Protein AF-A0A1A0KMX6-F1 (afdb_monomer)

Secondary structure (DSSP, 8-state):
--HHHHHHHHHHHHHHH-TT----HHHHHHHHHHHTTTT--HHHHHHHHHHHHTSTTPPPP-HHHHHHHHHTS-TTSSHHHHHHHHHHHHT-TT-SHIIIII--PPPHHHHS-SSHHHHHHHHHHHHHHHHHHHHHHHHHHTTPPPPPTT-

Structure (mmCIF, N/CA/C/O backbone):
data_AF-A0A1A0KMX6-F1
#
_entry.id   AF-A0A1A0KMX6-F1
#
loop_
_atom_site.group_PDB
_atom_site.id
_atom_site.type_symbol
_atom_site.label_a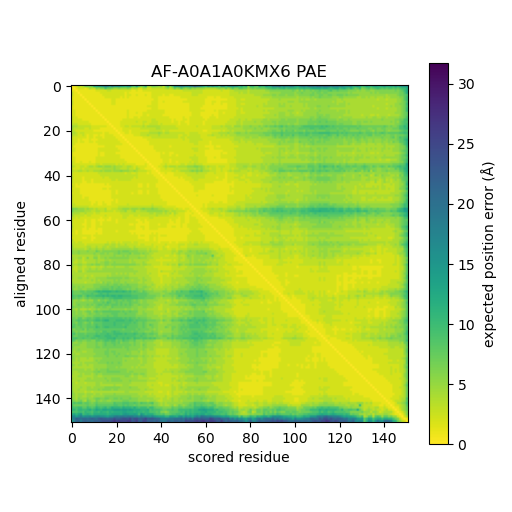tom_id
_atom_site.label_alt_id
_atom_site.label_comp_id
_atom_site.label_asym_id
_atom_site.label_entity_id
_atom_site.label_seq_id
_atom_site.pdbx_PDB_ins_code
_atom_site.Cartn_x
_atom_site.Cartn_y
_atom_site.Cartn_z
_atom_site.occupancy
_atom_site.B_iso_or_equiv
_atom_site.auth_seq_id
_atom_site.auth_comp_id
_atom_site.auth_asym_id
_atom_site.auth_atom_id
_atom_site.pdbx_PDB_model_num
ATOM 1 N N . MET A 1 1 ? -0.088 9.220 3.318 1.00 77.81 1 MET A N 1
ATOM 2 C CA . MET A 1 1 ? -0.547 8.939 4.690 1.00 77.81 1 MET A CA 1
ATOM 3 C C . MET A 1 1 ? 0.525 8.114 5.392 1.00 77.81 1 MET A C 1
ATOM 5 O O . MET A 1 1 ? 1.044 7.191 4.777 1.00 77.81 1 MET A O 1
ATOM 9 N N . THR A 1 2 ? 0.929 8.491 6.600 1.00 91.31 2 THR A N 1
ATOM 10 C CA . THR A 1 2 ? 1.978 7.829 7.397 1.00 91.31 2 THR A CA 1
ATOM 11 C C . THR A 1 2 ? 1.450 6.575 8.099 1.00 91.31 2 THR A C 1
ATOM 13 O O . THR A 1 2 ? 0.240 6.408 8.251 1.00 91.31 2 THR A O 1
ATOM 16 N N . ALA A 1 3 ? 2.346 5.715 8.600 1.00 93.50 3 ALA A N 1
ATOM 17 C CA . ALA A 1 3 ? 1.963 4.559 9.417 1.00 93.50 3 ALA A CA 1
ATOM 18 C C . ALA A 1 3 ? 1.125 4.962 10.649 1.00 93.50 3 ALA A C 1
ATOM 20 O O . ALA A 1 3 ? 0.166 4.272 10.995 1.00 93.50 3 ALA A O 1
ATOM 21 N N . THR A 1 4 ? 1.435 6.108 11.266 1.00 96.75 4 THR A N 1
ATOM 22 C CA . THR A 1 4 ? 0.684 6.678 12.395 1.00 96.75 4 THR A CA 1
ATOM 23 C C . THR A 1 4 ? -0.724 7.105 11.998 1.00 96.75 4 THR A C 1
ATOM 25 O O . THR A 1 4 ? -1.683 6.791 12.703 1.00 96.75 4 THR A O 1
ATOM 28 N N . GLU A 1 5 ? -0.877 7.782 10.859 1.00 96.38 5 GLU A N 1
ATOM 29 C CA . GLU A 1 5 ? -2.194 8.162 10.337 1.00 96.38 5 GLU A CA 1
ATOM 30 C C . GLU A 1 5 ? -3.029 6.919 9.990 1.00 96.38 5 GLU A C 1
ATOM 32 O O . GLU A 1 5 ? -4.200 6.847 10.362 1.00 96.38 5 GLU A O 1
ATOM 37 N N . THR A 1 6 ? -2.425 5.902 9.360 1.00 96.44 6 THR A N 1
ATOM 38 C CA . THR A 1 6 ? -3.084 4.617 9.066 1.00 96.44 6 THR A CA 1
ATOM 39 C C . THR A 1 6 ? -3.524 3.900 10.339 1.00 96.44 6 THR A C 1
ATOM 41 O O . THR A 1 6 ? -4.681 3.493 10.445 1.00 96.44 6 THR A O 1
ATOM 44 N N . ALA A 1 7 ? -2.641 3.782 11.333 1.00 97.81 7 ALA A N 1
ATOM 45 C CA . ALA A 1 7 ? -2.958 3.174 12.623 1.00 97.81 7 ALA A CA 1
ATOM 46 C C . ALA A 1 7 ? -4.112 3.890 13.331 1.00 97.81 7 ALA A C 1
ATOM 48 O O . ALA A 1 7 ? -5.027 3.234 13.834 1.00 97.81 7 ALA A O 1
ATOM 49 N N . ARG A 1 8 ? -4.105 5.227 13.326 1.00 98.25 8 ARG A N 1
ATOM 50 C CA . ARG A 1 8 ? -5.177 6.031 13.915 1.00 98.25 8 ARG A CA 1
ATOM 51 C C . ARG A 1 8 ? -6.511 5.791 13.211 1.00 98.25 8 ARG A C 1
ATOM 53 O O . ARG A 1 8 ? -7.474 5.440 13.885 1.00 98.25 8 ARG A O 1
ATOM 60 N N . ALA A 1 9 ? -6.552 5.894 11.882 1.00 97.94 9 ALA A N 1
ATOM 61 C CA . ALA A 1 9 ? -7.776 5.703 11.101 1.00 97.94 9 ALA A CA 1
ATOM 62 C C . ALA A 1 9 ? -8.381 4.300 11.293 1.00 97.94 9 ALA A C 1
ATOM 64 O O . ALA A 1 9 ? -9.596 4.127 11.413 1.00 97.94 9 ALA A O 1
ATOM 65 N N . VAL A 1 10 ? -7.524 3.281 11.362 1.00 98.12 10 VAL A N 1
ATOM 66 C CA . VAL A 1 10 ? -7.913 1.898 11.651 1.00 98.12 10 VAL A CA 1
ATOM 67 C C . VAL A 1 10 ? -8.536 1.764 13.040 1.00 98.12 10 VAL A C 1
ATOM 69 O O . VAL A 1 10 ? -9.607 1.167 13.172 1.00 98.12 10 VAL A O 1
ATOM 72 N N . LEU A 1 11 ? -7.879 2.301 14.072 1.00 98.31 11 LEU A N 1
ATOM 73 C CA . LEU A 1 11 ? -8.349 2.229 15.456 1.00 98.31 11 LEU A CA 1
ATOM 74 C C . LEU A 1 11 ? -9.656 3.008 15.646 1.00 98.31 11 LEU A C 1
ATOM 76 O O . LEU A 1 11 ? -10.569 2.502 16.298 1.00 98.31 11 LEU A O 1
ATOM 80 N N . GLU A 1 12 ? -9.780 4.175 15.012 1.00 98.25 12 GLU A N 1
ATOM 81 C CA . GLU A 1 12 ? -11.015 4.963 14.937 1.00 98.25 12 GLU A CA 1
ATOM 82 C C . GLU A 1 12 ? -12.159 4.141 14.341 1.00 98.25 12 GLU A C 1
ATOM 84 O O . GLU A 1 12 ? -13.211 3.979 14.965 1.00 98.25 12 GLU A O 1
ATOM 89 N N . LYS A 1 13 ? -11.946 3.544 13.163 1.00 98.25 13 LYS A N 1
ATOM 90 C CA . LYS A 1 13 ? -12.961 2.713 12.503 1.00 98.25 13 LYS A CA 1
ATOM 91 C C . LYS A 1 13 ? -13.325 1.480 13.330 1.00 98.25 13 LYS A C 1
ATOM 93 O O . LYS A 1 13 ? -14.501 1.133 13.417 1.00 98.25 13 LYS A O 1
ATOM 98 N N . ALA A 1 14 ? -12.345 0.821 13.945 1.00 98.25 14 ALA A N 1
ATOM 99 C CA . ALA A 1 14 ? -12.582 -0.340 14.795 1.00 98.25 14 ALA A CA 1
ATOM 100 C C . ALA A 1 14 ? -13.395 0.025 16.051 1.00 98.25 14 ALA A C 1
ATOM 102 O O . ALA A 1 14 ? -14.321 -0.706 16.395 1.00 98.25 14 ALA A O 1
ATOM 103 N N . ALA A 1 15 ? -13.116 1.170 16.684 1.00 97.94 15 ALA A N 1
ATOM 104 C CA . ALA A 1 15 ? -13.857 1.668 17.848 1.00 97.94 15 ALA A CA 1
ATOM 105 C C . ALA A 1 15 ? -15.315 2.039 17.535 1.00 97.94 15 ALA A C 1
ATOM 107 O O . ALA A 1 15 ? -16.183 1.874 18.391 1.00 97.94 15 ALA A O 1
ATOM 108 N N . LEU A 1 16 ? -15.611 2.477 16.306 1.00 97.75 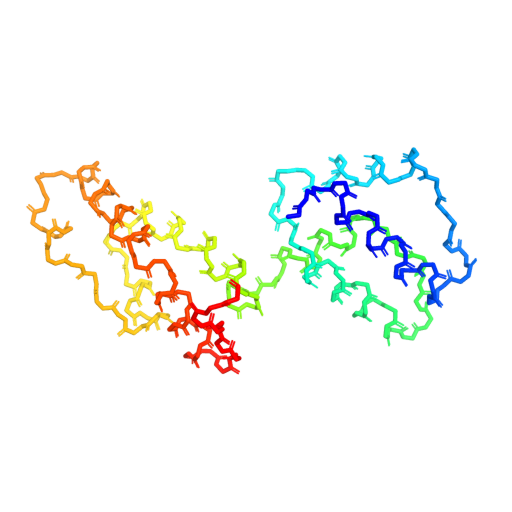16 LEU A N 1
ATOM 109 C CA . LEU A 1 16 ? -16.989 2.718 15.856 1.00 97.75 16 LEU A CA 1
ATOM 110 C C . LEU A 1 16 ? -17.813 1.426 15.710 1.00 97.75 16 LEU A C 1
ATOM 112 O O . LEU A 1 16 ? -19.038 1.472 15.796 1.00 97.75 16 LEU A O 1
ATOM 116 N N . ILE A 1 17 ? -17.160 0.287 15.465 1.00 97.44 17 ILE A N 1
ATOM 117 C CA . ILE A 1 17 ? -17.820 -1.004 15.210 1.00 97.44 17 ILE A CA 1
ATOM 118 C C . ILE A 1 17 ? -17.865 -1.867 16.475 1.00 97.44 17 ILE A C 1
ATOM 120 O O . ILE A 1 17 ? -18.867 -2.527 16.754 1.00 97.44 17 ILE A O 1
ATOM 124 N N . ASP A 1 18 ? -16.772 -1.887 17.235 1.00 97.12 18 ASP A N 1
ATOM 125 C CA . ASP A 1 18 ? -16.586 -2.733 18.404 1.00 97.12 18 ASP A CA 1
ATOM 126 C C . ASP A 1 18 ? -16.344 -1.865 19.647 1.00 97.12 18 ASP A C 1
ATOM 128 O O . ASP A 1 18 ? -15.227 -1.388 19.847 1.00 97.12 18 ASP A O 1
ATOM 132 N N . PRO A 1 19 ? -17.339 -1.713 20.544 1.00 94.81 19 PRO A N 1
ATOM 133 C CA . PRO A 1 19 ? -17.219 -0.855 21.726 1.00 94.81 19 PRO A CA 1
ATOM 134 C C . PRO A 1 19 ? -16.172 -1.354 22.731 1.00 94.81 19 PRO A C 1
ATOM 136 O O . PRO A 1 19 ? -15.846 -0.661 23.692 1.00 94.81 19 PRO A O 1
ATOM 139 N N . ARG A 1 20 ? -15.636 -2.569 22.545 1.00 95.50 20 ARG A N 1
ATOM 140 C CA . ARG A 1 20 ? -14.511 -3.074 23.339 1.00 95.50 20 ARG A CA 1
ATOM 141 C C . ARG A 1 20 ? -13.195 -2.440 22.897 1.00 95.50 20 ARG A C 1
ATOM 143 O O . ARG A 1 20 ? -12.222 -2.576 23.633 1.00 95.50 20 ARG A O 1
ATOM 150 N N . VAL A 1 21 ? -13.105 -1.860 21.703 1.00 96.56 21 VAL A N 1
ATOM 151 C CA . VAL A 1 21 ? -11.897 -1.193 21.215 1.00 96.56 21 VAL A CA 1
ATOM 152 C C . VAL A 1 21 ? -11.837 0.198 21.831 1.00 96.56 21 VAL A C 1
ATOM 154 O O . VAL A 1 21 ? -12.645 1.071 21.545 1.00 96.56 21 VAL A O 1
ATOM 157 N N . THR A 1 22 ? -10.838 0.394 22.678 1.00 95.31 22 THR A N 1
ATOM 158 C CA . THR A 1 22 ? -10.461 1.688 23.242 1.00 95.31 22 THR A CA 1
ATOM 159 C C . THR A 1 22 ? -8.991 1.904 22.937 1.00 95.31 22 THR A C 1
ATOM 161 O O . THR A 1 22 ? -8.208 0.959 23.068 1.00 95.31 22 THR A O 1
ATOM 164 N N . TYR A 1 23 ? -8.600 3.117 22.562 1.00 97.44 23 TYR A N 1
ATOM 165 C CA . TYR A 1 23 ? -7.217 3.420 22.214 1.00 97.44 23 TYR A CA 1
ATOM 166 C C . TYR A 1 23 ? -6.807 4.802 22.725 1.00 97.44 23 TYR A C 1
ATOM 168 O O . TYR A 1 23 ? -7.636 5.680 22.955 1.00 97.44 23 TYR A O 1
ATOM 176 N N . SER A 1 24 ? -5.506 4.957 22.926 1.00 97.88 24 SER A N 1
ATOM 177 C CA . SER A 1 24 ? -4.822 6.207 23.261 1.00 97.88 24 SER A CA 1
ATOM 178 C C . SER A 1 24 ? -3.771 6.513 22.197 1.00 97.88 24 SER A C 1
ATOM 180 O O . SER A 1 24 ? -3.480 5.652 21.364 1.00 97.88 24 SER A O 1
ATOM 182 N N . ASP A 1 25 ? -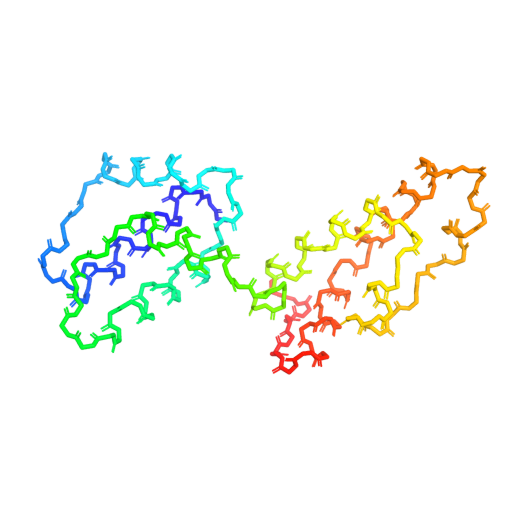3.133 7.681 22.254 1.00 98.12 25 ASP A N 1
ATOM 183 C CA . ASP A 1 25 ? -2.020 7.994 21.348 1.00 98.12 25 ASP A CA 1
ATOM 184 C C . ASP A 1 25 ? -0.882 6.964 21.457 1.00 98.12 25 ASP A C 1
ATOM 186 O O . ASP A 1 25 ? -0.408 6.468 20.443 1.00 98.12 25 ASP A O 1
ATOM 190 N N . ALA A 1 26 ? -0.563 6.491 22.667 1.00 98.06 26 ALA A N 1
ATOM 191 C CA . ALA A 1 26 ? 0.405 5.405 22.853 1.00 98.06 26 ALA A CA 1
ATOM 192 C C . ALA A 1 26 ? -0.022 4.081 22.180 1.00 98.06 26 ALA A C 1
ATOM 194 O O . ALA A 1 26 ? 0.821 3.291 21.760 1.00 98.06 26 ALA A O 1
ATOM 195 N N . THR A 1 27 ? -1.331 3.822 22.063 1.00 98.06 27 THR A N 1
ATOM 196 C CA . THR A 1 27 ? -1.841 2.655 21.319 1.00 98.06 27 THR A CA 1
ATOM 197 C C . THR A 1 27 ? -1.653 2.847 19.815 1.00 98.06 27 THR A C 1
ATOM 199 O O . THR A 1 27 ? -1.264 1.902 19.130 1.00 98.06 27 THR A O 1
ATOM 202 N N . VAL A 1 28 ? -1.899 4.063 19.314 1.00 98.44 28 VAL A N 1
ATOM 203 C CA . VAL A 1 28 ? -1.671 4.428 17.909 1.00 98.44 28 VAL A CA 1
ATOM 204 C C . VAL A 1 28 ? -0.199 4.249 17.556 1.00 98.44 28 VAL A C 1
ATOM 206 O O . VAL A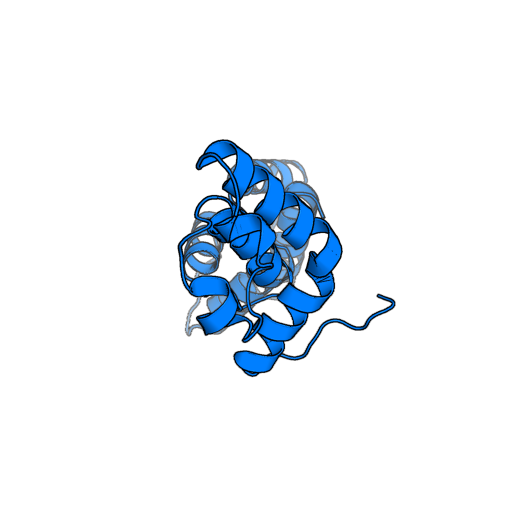 1 28 ? 0.091 3.572 16.576 1.00 98.44 28 VAL A O 1
ATOM 209 N N . ASP A 1 29 ? 0.720 4.763 18.374 1.00 98.31 29 ASP A N 1
ATOM 210 C CA . ASP A 1 29 ? 2.164 4.644 18.137 1.00 98.31 29 ASP A CA 1
ATOM 211 C C . ASP A 1 29 ? 2.624 3.180 18.134 1.00 98.31 29 ASP A C 1
ATOM 213 O O . ASP A 1 29 ? 3.387 2.754 17.263 1.00 98.31 29 ASP A O 1
ATOM 217 N N . ALA A 1 30 ? 2.099 2.368 19.059 1.00 98.31 30 ALA A N 1
ATOM 218 C CA . ALA A 1 30 ? 2.385 0.938 19.093 1.00 98.31 30 ALA A CA 1
ATOM 219 C C . ALA A 1 30 ? 1.917 0.231 17.807 1.00 98.31 30 ALA A C 1
ATOM 221 O O . ALA A 1 30 ? 2.650 -0.583 17.249 1.00 98.31 30 ALA A O 1
ATOM 222 N N . TRP A 1 31 ? 0.731 0.558 17.289 1.00 98.25 31 TRP A N 1
ATOM 223 C CA . TRP A 1 31 ? 0.241 -0.005 16.024 1.00 98.25 31 TRP A CA 1
ATOM 224 C C . TRP A 1 31 ? 1.023 0.519 14.819 1.00 98.25 31 TRP A C 1
ATOM 226 O O . TRP A 1 31 ? 1.376 -0.260 13.936 1.00 98.25 31 TRP A O 1
ATOM 236 N N . ALA A 1 32 ? 1.352 1.810 14.809 1.00 98.06 32 ALA A N 1
ATOM 237 C CA . ALA A 1 32 ? 2.137 2.445 13.760 1.00 98.06 32 ALA A CA 1
ATOM 238 C C . ALA A 1 32 ? 3.498 1.762 13.594 1.00 98.06 32 ALA A C 1
ATOM 240 O O . ALA A 1 32 ? 3.876 1.428 12.477 1.00 98.06 32 ALA A O 1
ATOM 241 N N . SER A 1 33 ? 4.185 1.451 14.700 1.00 97.88 33 SER A N 1
ATOM 242 C CA . SER A 1 33 ? 5.460 0.719 14.657 1.00 97.88 33 SER A CA 1
ATOM 243 C C . SER A 1 33 ? 5.348 -0.701 14.085 1.00 97.88 33 SER A C 1
ATOM 245 O O . SER A 1 33 ? 6.325 -1.237 13.569 1.00 97.88 33 SER A O 1
ATOM 247 N N . ILE A 1 34 ? 4.163 -1.322 14.143 1.00 97.75 34 ILE A N 1
ATOM 248 C CA . ILE A 1 34 ? 3.912 -2.622 13.507 1.00 97.75 34 ILE A CA 1
ATOM 249 C C . ILE A 1 34 ? 3.678 -2.452 12.003 1.00 97.75 34 ILE A C 1
ATOM 251 O O . ILE A 1 34 ? 4.075 -3.324 11.234 1.00 97.75 34 ILE A O 1
ATOM 255 N N . PHE A 1 35 ? 3.041 -1.361 11.578 1.00 96.88 35 PHE A N 1
ATOM 256 C CA . PHE A 1 35 ? 2.767 -1.076 10.165 1.00 96.88 35 PHE A CA 1
ATOM 257 C C . PHE A 1 35 ? 3.992 -0.555 9.409 1.00 96.88 35 PHE A C 1
ATOM 259 O O . PHE A 1 35 ? 4.082 -0.737 8.193 1.00 96.88 35 PHE A O 1
ATOM 266 N N . ASP A 1 36 ? 4.920 0.084 10.118 1.00 95.12 36 ASP A N 1
ATOM 267 C CA . ASP A 1 36 ? 6.071 0.753 9.528 1.00 95.12 36 ASP A CA 1
ATOM 268 C C . ASP A 1 36 ? 6.917 -0.183 8.649 1.00 95.12 36 ASP A C 1
ATOM 270 O O . ASP A 1 36 ? 7.221 -1.321 9.015 1.00 95.12 36 ASP A O 1
ATOM 274 N N . GLY A 1 37 ? 7.251 0.290 7.446 1.00 88.88 37 GLY A N 1
ATOM 275 C CA . GLY A 1 37 ? 8.036 -0.453 6.454 1.00 88.88 37 GLY A CA 1
ATOM 276 C C . GLY A 1 37 ? 7.368 -1.690 5.832 1.00 88.88 37 GLY A C 1
ATOM 277 O O . GLY A 1 37 ? 8.023 -2.389 5.062 1.00 88.88 37 GLY A O 1
ATOM 278 N N . ARG A 1 38 ? 6.092 -1.989 6.123 1.00 90.00 38 ARG A N 1
ATOM 279 C CA . ARG A 1 38 ? 5.417 -3.219 5.647 1.00 90.00 38 ARG A CA 1
ATOM 280 C C . ARG A 1 38 ? 4.474 -3.036 4.458 1.00 90.00 38 ARG A C 1
ATOM 282 O O . ARG A 1 38 ? 3.758 -3.966 4.113 1.00 90.00 38 ARG A O 1
ATOM 289 N N . GLY A 1 39 ? 4.438 -1.851 3.847 1.00 87.06 39 GLY A N 1
ATOM 290 C CA . GLY A 1 39 ? 3.526 -1.583 2.727 1.00 87.06 39 GLY A CA 1
ATOM 291 C C . GLY A 1 39 ? 2.047 -1.662 3.124 1.00 87.06 39 GLY A C 1
ATOM 292 O O . GLY A 1 39 ? 1.228 -2.148 2.358 1.00 87.06 39 GLY A O 1
ATOM 293 N N . ILE A 1 40 ? 1.701 -1.231 4.343 1.00 93.50 40 ILE A N 1
ATOM 294 C CA . ILE A 1 40 ? 0.308 -1.196 4.808 1.00 93.50 40 ILE A CA 1
ATOM 295 C C . ILE A 1 40 ? -0.335 0.113 4.360 1.00 93.50 40 ILE A C 1
ATOM 297 O O . ILE A 1 40 ? -0.091 1.171 4.949 1.00 93.50 40 ILE A O 1
ATOM 301 N N . PHE A 1 41 ? -1.168 0.038 3.325 1.00 92.44 41 PHE A N 1
ATOM 302 C CA . PHE A 1 41 ? -1.858 1.206 2.792 1.00 92.44 41 PHE A CA 1
ATOM 303 C C . PHE A 1 41 ? -3.178 1.487 3.527 1.00 92.44 41 PHE A C 1
ATOM 305 O O . PHE A 1 41 ? -3.836 0.561 4.009 1.00 92.44 41 PHE A O 1
ATOM 312 N N . PRO A 1 42 ? -3.585 2.765 3.630 1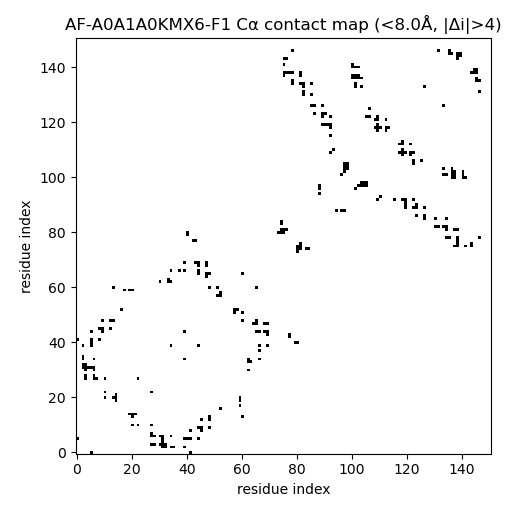.00 92.56 42 PRO A N 1
ATOM 313 C CA . PRO A 1 42 ? -4.796 3.175 4.337 1.00 92.56 42 PRO A CA 1
ATOM 314 C C . PRO A 1 42 ? -6.072 2.449 3.914 1.00 92.56 42 PRO A C 1
ATOM 316 O O . PRO A 1 42 ? -6.806 1.955 4.769 1.00 92.56 42 PRO A O 1
ATOM 319 N N . GLU A 1 43 ? -6.346 2.398 2.609 1.00 91.75 43 GLU A N 1
ATOM 320 C CA . GLU A 1 43 ? -7.567 1.798 2.066 1.00 91.75 43 GLU A CA 1
ATOM 321 C C . GLU A 1 43 ? -7.646 0.314 2.440 1.00 91.75 43 GLU A C 1
ATOM 323 O O . GLU A 1 43 ? -8.641 -0.142 3.007 1.00 91.75 43 GLU A O 1
ATOM 328 N N . ASP A 1 44 ? -6.536 -0.396 2.255 1.00 94.31 44 ASP A N 1
ATOM 329 C CA . ASP A 1 44 ? -6.393 -1.825 2.525 1.00 94.31 44 ASP A CA 1
ATOM 330 C C . ASP A 1 44 ? -6.529 -2.153 4.007 1.00 94.31 44 ASP A C 1
ATOM 332 O O . ASP A 1 44 ? -7.235 -3.090 4.393 1.00 94.31 44 ASP A O 1
ATOM 336 N N . ALA A 1 45 ? -5.926 -1.327 4.861 1.00 96.44 45 ALA A N 1
ATOM 337 C CA . ALA A 1 45 ? -6.035 -1.471 6.302 1.00 96.44 45 ALA A CA 1
ATOM 338 C C . ALA A 1 45 ? -7.475 -1.238 6.793 1.00 96.44 45 ALA A C 1
ATOM 340 O O . ALA A 1 45 ? -7.974 -1.955 7.666 1.00 96.44 45 ALA A O 1
ATOM 341 N N . LEU A 1 46 ? -8.185 -0.265 6.216 1.00 96.94 46 LEU A N 1
ATOM 342 C CA . LEU A 1 46 ? -9.589 -0.001 6.537 1.00 96.94 46 LEU A CA 1
ATOM 343 C C . LEU A 1 46 ? -10.526 -1.086 5.991 1.00 96.94 46 LEU A C 1
ATOM 345 O O . LEU A 1 46 ? -11.569 -1.353 6.608 1.00 96.94 46 LEU A O 1
ATOM 349 N N . ASP A 1 47 ? -10.183 -1.704 4.865 1.00 96.12 47 ASP A N 1
ATOM 350 C CA . ASP A 1 47 ? -10.870 -2.876 4.328 1.00 96.12 47 ASP A CA 1
ATOM 351 C C . ASP A 1 47 ? -10.636 -4.113 5.198 1.00 96.12 47 ASP A C 1
ATOM 353 O O . ASP A 1 47 ? -11.589 -4.850 5.459 1.00 96.12 47 ASP A O 1
ATOM 357 N N . ALA A 1 48 ? -9.435 -4.290 5.756 1.00 97.69 48 ALA A N 1
ATOM 358 C CA . ALA A 1 48 ? -9.140 -5.354 6.715 1.00 97.69 48 ALA A CA 1
ATOM 359 C C . ALA A 1 48 ? -10.066 -5.281 7.940 1.00 97.69 48 ALA A C 1
ATOM 361 O O . ALA A 1 48 ? -10.659 -6.287 8.338 1.00 97.69 48 ALA A O 1
ATOM 362 N N . VAL A 1 49 ? -10.269 -4.078 8.498 1.00 98.31 49 VAL A N 1
ATOM 363 C CA . VAL A 1 49 ? -11.210 -3.849 9.613 1.00 98.31 49 VAL A CA 1
ATOM 364 C C . VAL A 1 49 ? -12.627 -4.273 9.223 1.00 98.31 49 VAL A C 1
ATOM 366 O O . VAL A 1 49 ? -13.296 -4.991 9.971 1.00 98.31 49 VAL A O 1
ATOM 369 N N . ARG A 1 50 ? -13.087 -3.866 8.034 1.00 97.88 50 ARG A N 1
ATOM 370 C CA . ARG A 1 50 ? -14.417 -4.225 7.523 1.00 97.88 50 ARG A CA 1
ATOM 371 C C . ARG A 1 50 ? -14.556 -5.739 7.347 1.00 97.88 50 ARG A C 1
ATOM 373 O O . ARG A 1 50 ? -15.538 -6.314 7.815 1.00 97.88 50 ARG A O 1
ATOM 380 N N . ALA A 1 51 ? -13.593 -6.378 6.689 1.00 97.50 51 ALA A N 1
ATOM 381 C CA . ALA A 1 51 ? -13.592 -7.812 6.420 1.00 97.50 51 ALA A CA 1
ATOM 382 C C . ALA A 1 51 ? -13.542 -8.637 7.714 1.00 97.50 51 ALA A C 1
ATOM 384 O O . ALA A 1 51 ? -14.200 -9.672 7.824 1.00 97.50 51 ALA A O 1
ATOM 385 N N . HIS A 1 52 ? -12.799 -8.168 8.718 1.00 98.19 52 HIS A N 1
ATOM 386 C CA . HIS A 1 52 ? -12.719 -8.810 10.024 1.00 98.19 52 HIS A CA 1
ATOM 387 C C . HIS A 1 52 ? -14.051 -8.785 10.770 1.00 98.19 52 HIS A C 1
ATOM 389 O O . HIS A 1 52 ? -14.548 -9.835 11.179 1.00 98.19 52 HIS A O 1
ATOM 395 N N . TYR A 1 53 ? -14.656 -7.605 10.912 1.00 97.94 53 TYR A N 1
ATOM 396 C CA . TYR A 1 53 ? -15.896 -7.449 11.675 1.00 97.94 53 TYR A CA 1
ATOM 397 C C . TYR A 1 53 ? -17.152 -7.937 10.942 1.00 97.94 53 TYR A C 1
ATOM 399 O O . TYR A 1 53 ? -18.182 -8.141 11.580 1.00 97.94 53 TYR A O 1
ATOM 407 N N . ALA A 1 54 ? -17.071 -8.210 9.636 1.00 97.62 54 ALA A N 1
ATOM 408 C CA . ALA A 1 54 ? -18.128 -8.907 8.902 1.00 97.62 54 ALA A CA 1
ATOM 409 C C . ALA A 1 54 ? -18.275 -10.391 9.306 1.00 97.62 54 ALA A C 1
ATOM 411 O O . ALA A 1 54 ? -19.292 -11.018 9.005 1.00 97.62 54 ALA A O 1
ATOM 412 N N . LYS A 1 55 ? -17.275 -10.975 9.983 1.00 96.94 55 LYS A N 1
ATOM 413 C CA . LYS A 1 55 ? -17.305 -12.377 10.422 1.00 96.94 55 LYS A CA 1
ATOM 414 C C . LYS A 1 55 ? -18.283 -12.558 11.594 1.00 96.94 55 LYS A C 1
ATOM 416 O O . LYS A 1 55 ? -18.321 -11.729 12.508 1.00 96.94 55 LYS A O 1
ATOM 421 N N . PRO A 1 56 ? -19.034 -13.674 11.653 1.00 95.19 56 PRO A N 1
ATOM 422 C CA . PRO A 1 56 ? -19.882 -13.961 12.803 1.00 95.19 56 PRO A CA 1
ATOM 423 C C . PRO A 1 56 ? -19.030 -14.088 14.072 1.00 95.19 56 PRO A C 1
ATOM 425 O O . PRO A 1 56 ? -18.027 -14.799 14.090 1.00 95.19 56 PRO A O 1
ATOM 428 N N . ARG A 1 57 ? -19.460 -13.425 15.154 1.00 93.62 57 ARG A N 1
ATOM 429 C CA . ARG A 1 57 ? -18.779 -13.438 16.466 1.00 93.62 57 ARG A CA 1
ATOM 430 C C . ARG A 1 57 ? -17.314 -12.974 16.400 1.00 93.62 57 ARG A C 1
ATOM 432 O O . ARG A 1 57 ? -16.459 -13.531 17.091 1.00 93.62 57 ARG A O 1
ATOM 439 N N . ALA A 1 58 ? -17.034 -11.948 15.594 1.00 96.06 58 ALA A N 1
ATOM 440 C CA . ALA A 1 58 ? -15.707 -11.350 15.501 1.00 96.06 58 ALA A CA 1
ATOM 441 C C . ALA A 1 58 ? -15.144 -10.966 16.888 1.00 96.06 58 ALA A C 1
ATOM 443 O O . ALA A 1 58 ? -15.794 -10.319 17.724 1.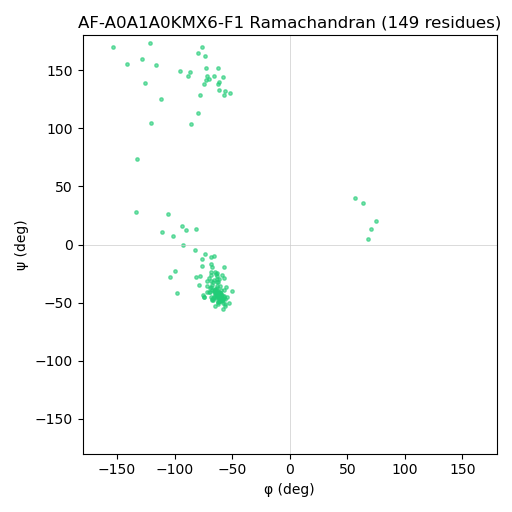00 96.06 58 ALA A O 1
ATOM 444 N N . ARG A 1 59 ? -13.904 -11.397 17.143 1.00 96.19 59 ARG A N 1
ATOM 445 C CA . ARG A 1 59 ? -13.118 -10.954 18.302 1.00 96.19 59 ARG A CA 1
ATOM 446 C C . ARG A 1 59 ? -12.575 -9.547 18.043 1.00 96.19 59 ARG A C 1
ATOM 448 O O . ARG A 1 59 ? -12.673 -9.043 16.928 1.00 96.19 59 ARG A O 1
ATOM 455 N N . ARG A 1 60 ? -12.013 -8.917 19.076 1.00 96.75 60 ARG A N 1
ATOM 456 C CA . ARG A 1 60 ? -11.315 -7.636 18.918 1.00 96.75 60 ARG A CA 1
ATOM 457 C C . ARG A 1 60 ? -10.193 -7.802 17.890 1.00 96.75 60 ARG A C 1
ATOM 459 O O . ARG A 1 60 ? -9.417 -8.743 18.032 1.00 96.75 60 ARG A O 1
ATOM 466 N N . ILE A 1 61 ? -10.142 -6.917 16.896 1.00 97.75 61 ILE A N 1
ATOM 467 C CA . ILE A 1 61 ? -9.084 -6.930 15.885 1.00 97.75 61 ILE A CA 1
ATOM 468 C C . ILE A 1 61 ? -7.740 -6.497 16.485 1.00 97.75 61 ILE A C 1
ATOM 470 O O . ILE A 1 61 ? -7.684 -5.596 17.326 1.00 97.75 61 ILE A O 1
ATOM 474 N N . MET A 1 62 ? -6.665 -7.136 16.041 1.00 97.94 62 MET A N 1
ATOM 475 C CA . MET A 1 62 ? -5.279 -6.858 16.410 1.00 97.94 62 MET A CA 1
ATOM 476 C C . MET A 1 62 ? -4.481 -6.395 15.177 1.00 97.94 62 MET A C 1
ATOM 478 O O . MET A 1 62 ? -4.814 -6.780 14.055 1.00 97.94 62 MET A O 1
ATOM 482 N N . PRO A 1 63 ? -3.388 -5.624 15.340 1.00 97.75 63 PRO A N 1
ATOM 483 C CA . PRO A 1 63 ? -2.653 -5.065 14.199 1.00 97.75 63 PRO A CA 1
ATOM 484 C C . PRO A 1 63 ? -2.043 -6.152 13.303 1.00 97.75 63 PRO A C 1
ATOM 486 O O . PRO A 1 63 ? -1.952 -5.977 12.093 1.00 97.75 63 PRO A O 1
ATOM 489 N N . GLY A 1 64 ? -1.694 -7.311 13.872 1.00 97.69 64 GLY A N 1
ATOM 490 C CA . GLY A 1 64 ? -1.215 -8.460 13.101 1.00 97.69 64 GLY A CA 1
ATOM 491 C C . GLY A 1 64 ? -2.252 -9.028 12.126 1.00 97.69 64 GLY A C 1
ATOM 492 O O . GLY A 1 64 ? -1.872 -9.462 11.048 1.00 97.69 64 GLY A O 1
ATOM 493 N N . GLU A 1 65 ? -3.548 -8.972 12.454 1.00 98.19 65 GLU A N 1
ATOM 494 C CA . GLU A 1 65 ? -4.622 -9.428 11.552 1.00 98.19 65 GLU A CA 1
ATOM 495 C C . GLU A 1 65 ? -4.780 -8.495 10.345 1.00 98.19 65 GLU A C 1
ATOM 497 O O . GLU A 1 65 ? -5.168 -8.930 9.265 1.00 98.19 65 GLU A O 1
ATOM 502 N N . ILE A 1 66 ? -4.444 -7.215 10.512 1.00 97.75 66 ILE A N 1
ATOM 503 C CA . ILE A 1 66 ? -4.454 -6.229 9.427 1.00 97.75 66 ILE A CA 1
ATOM 504 C C . ILE A 1 66 ? -3.260 -6.443 8.506 1.00 97.75 66 ILE A C 1
ATOM 506 O O . ILE A 1 66 ? -3.430 -6.468 7.290 1.00 97.75 66 ILE A O 1
ATOM 510 N N . VAL A 1 67 ? -2.070 -6.645 9.080 1.00 96.81 67 VAL A N 1
ATOM 511 C CA . VAL A 1 67 ? -0.862 -6.970 8.309 1.00 96.81 67 VAL A CA 1
ATOM 512 C C . VAL A 1 67 ? -1.071 -8.251 7.503 1.00 96.81 67 VAL A C 1
ATOM 514 O O . VAL A 1 67 ? -0.804 -8.266 6.305 1.00 96.81 67 VAL A O 1
ATOM 517 N N . ASP A 1 68 ? -1.595 -9.300 8.142 1.00 96.75 68 ASP A N 1
ATOM 518 C CA . ASP A 1 68 ? -1.900 -10.569 7.481 1.00 96.75 68 ASP A CA 1
ATOM 519 C C . ASP A 1 68 ? -2.880 -10.376 6.317 1.00 96.75 68 ASP A C 1
ATOM 521 O O . ASP A 1 68 ? -2.610 -10.829 5.208 1.00 96.75 68 ASP A O 1
ATOM 525 N N . TYR A 1 69 ? -3.968 -9.629 6.525 1.00 96.50 69 TYR A N 1
ATOM 526 C CA . TYR A 1 69 ? -4.917 -9.315 5.457 1.00 96.50 69 TYR A CA 1
ATOM 527 C C . TYR A 1 69 ? -4.246 -8.602 4.275 1.00 96.50 69 TYR A C 1
ATOM 529 O O . TYR A 1 69 ? -4.405 -9.040 3.136 1.00 96.50 69 TYR A O 1
ATOM 537 N N . CYS A 1 70 ? -3.474 -7.540 4.535 1.00 94.75 70 CYS A N 1
ATOM 538 C CA . CYS A 1 70 ? -2.858 -6.724 3.484 1.00 94.75 70 CYS A CA 1
ATOM 539 C C . CYS A 1 70 ? -1.830 -7.517 2.661 1.00 94.75 70 CYS A C 1
ATOM 541 O O . CYS A 1 70 ? -1.788 -7.393 1.441 1.00 94.75 70 CYS A O 1
ATOM 543 N N . HIS A 1 71 ? -1.051 -8.397 3.297 1.00 92.62 71 HIS A N 1
ATOM 544 C CA . HIS A 1 71 ? -0.073 -9.240 2.599 1.00 92.62 71 HIS A CA 1
ATOM 545 C C . HIS A 1 71 ? -0.704 -10.293 1.673 1.00 92.62 71 HIS A C 1
ATOM 547 O O . HIS A 1 71 ? -0.029 -10.801 0.780 1.00 92.62 71 HIS A O 1
ATOM 553 N N . HIS A 1 72 ? -1.983 -10.625 1.863 1.00 94.06 72 HIS A N 1
ATOM 554 C CA . HIS A 1 72 ? -2.713 -11.549 0.991 1.00 94.06 72 HIS A CA 1
ATOM 555 C C . HIS A 1 72 ? -3.466 -10.842 -0.146 1.00 94.06 72 HIS A C 1
ATOM 557 O O . HIS A 1 72 ? -4.116 -11.506 -0.963 1.00 94.06 72 HIS A O 1
ATOM 563 N N . LEU A 1 73 ? -3.403 -9.510 -0.223 1.00 93.44 73 LEU A N 1
ATOM 564 C CA . LEU A 1 73 ? -4.026 -8.762 -1.306 1.00 93.44 73 LEU A CA 1
ATOM 565 C C . LEU A 1 73 ? -3.259 -8.946 -2.611 1.00 93.44 73 LEU A C 1
ATOM 567 O O . LEU A 1 73 ? -2.034 -9.047 -2.656 1.00 93.44 73 LEU A O 1
ATOM 571 N N . ARG A 1 74 ? -4.009 -8.971 -3.713 1.00 92.75 74 ARG A N 1
ATOM 572 C CA . ARG A 1 74 ? -3.407 -8.993 -5.048 1.00 92.75 74 ARG A CA 1
ATOM 573 C C . ARG A 1 74 ? -2.811 -7.619 -5.370 1.00 92.75 74 ARG A C 1
ATOM 575 O O . ARG A 1 74 ? -3.373 -6.619 -4.927 1.00 92.75 74 ARG A O 1
ATOM 582 N N . PRO A 1 75 ? -1.771 -7.543 -6.218 1.00 90.44 75 PRO A N 1
ATOM 583 C CA . PRO A 1 75 ? -1.147 -6.273 -6.592 1.00 90.44 75 PRO A CA 1
ATOM 584 C C . PRO A 1 75 ? -2.087 -5.232 -7.213 1.00 90.44 75 PRO A C 1
ATOM 586 O O . PRO A 1 75 ? -1.778 -4.060 -7.224 1.00 90.44 75 PRO A O 1
ATOM 589 N N . TRP A 1 76 ? -3.248 -5.623 -7.729 1.00 93.00 76 TRP A N 1
ATOM 590 C CA . TRP A 1 76 ? -4.251 -4.718 -8.307 1.00 93.00 76 TRP A CA 1
ATOM 591 C C . TRP A 1 76 ? -5.471 -4.534 -7.397 1.00 93.00 76 TRP A C 1
ATOM 593 O O . TRP A 1 76 ? -6.592 -4.351 -7.874 1.00 93.00 76 TRP A O 1
ATOM 603 N N . HIS A 1 77 ? -5.312 -4.705 -6.084 1.00 91.00 77 HIS A N 1
ATOM 604 C CA . HIS A 1 77 ? -6.420 -4.512 -5.151 1.00 91.00 77 HIS A CA 1
ATOM 605 C C . HIS A 1 77 ? -6.750 -3.028 -4.953 1.00 91.00 77 HIS A C 1
ATOM 607 O O . HIS A 1 77 ? -7.927 -2.679 -5.052 1.00 91.00 77 HIS A O 1
ATOM 613 N N . SER A 1 78 ? -5.724 -2.197 -4.769 1.00 91.19 78 SER A N 1
ATOM 614 C CA . SER A 1 78 ? -5.787 -0.741 -4.603 1.00 91.19 78 SER A CA 1
ATOM 615 C C . SER A 1 78 ? -4.822 -0.038 -5.576 1.00 91.19 78 SER A C 1
ATOM 617 O O . SER A 1 78 ? -3.888 -0.676 -6.085 1.00 91.19 78 SER A O 1
ATOM 619 N N . PRO A 1 79 ? -5.026 1.261 -5.867 1.00 92.38 79 PRO A N 1
ATOM 620 C CA . PRO A 1 79 ? -4.070 2.086 -6.607 1.00 92.38 79 PRO A CA 1
ATOM 621 C C . PRO A 1 79 ? -2.643 2.023 -6.062 1.00 92.38 79 PRO A C 1
ATOM 623 O O . PRO A 1 79 ? -1.685 1.950 -6.829 1.00 92.38 79 PRO A O 1
ATOM 626 N N . GLU A 1 80 ? -2.496 2.015 -4.743 1.00 91.31 80 GLU A N 1
ATOM 627 C CA . GLU A 1 80 ? -1.208 1.998 -4.068 1.00 91.31 80 GLU A CA 1
ATOM 628 C C . GLU A 1 80 ? -0.476 0.672 -4.276 1.00 91.31 80 GLU A C 1
ATOM 630 O O . GLU A 1 80 ? 0.695 0.692 -4.654 1.00 91.31 80 GLU A O 1
ATOM 635 N N . HIS A 1 81 ? -1.162 -0.471 -4.136 1.00 90.81 81 HIS A N 1
ATOM 636 C CA . HIS A 1 81 ? -0.586 -1.777 -4.483 1.00 90.81 81 HIS A CA 1
ATOM 637 C C . HIS A 1 81 ? -0.189 -1.837 -5.964 1.00 90.81 81 HIS A C 1
ATOM 639 O O . HIS A 1 81 ? 0.891 -2.333 -6.299 1.00 90.81 81 HIS A O 1
ATOM 645 N N . ALA A 1 82 ? -1.045 -1.310 -6.846 1.00 94.06 82 ALA A N 1
ATOM 646 C CA . ALA A 1 82 ? -0.816 -1.349 -8.287 1.00 94.06 82 ALA A CA 1
ATOM 647 C C . ALA A 1 82 ? 0.359 -0.460 -8.699 1.00 94.06 82 ALA A C 1
ATOM 649 O O . ALA A 1 82 ? 1.067 -0.797 -9.638 1.00 94.06 82 ALA A O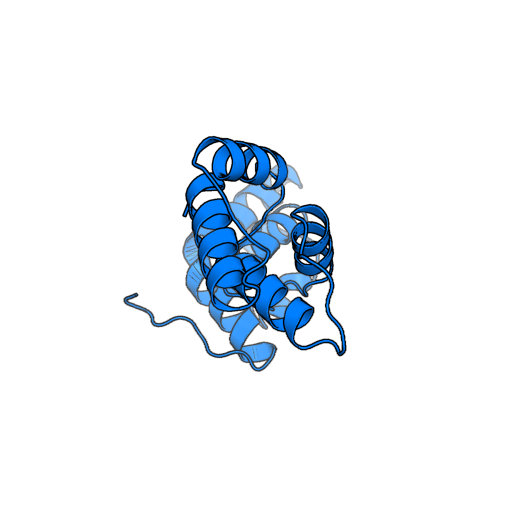 1
ATOM 650 N N . SER A 1 83 ? 0.596 0.637 -7.981 1.00 94.50 83 SER A N 1
ATOM 651 C CA . SER A 1 83 ? 1.773 1.482 -8.164 1.00 94.50 83 SER A CA 1
ATOM 652 C C . SER A 1 83 ? 3.030 0.842 -7.567 1.00 94.50 83 SER A C 1
ATOM 654 O O . SER A 1 83 ? 4.073 0.822 -8.215 1.00 94.50 83 SER A O 1
ATOM 656 N N . GLN A 1 84 ? 2.944 0.267 -6.363 1.00 93.06 84 GLN A N 1
ATOM 657 C CA . GLN A 1 84 ? 4.085 -0.351 -5.681 1.00 93.06 84 GLN A CA 1
ATOM 658 C C . GLN A 1 84 ? 4.642 -1.553 -6.451 1.00 93.06 84 GLN A C 1
ATOM 660 O O . GLN A 1 84 ? 5.856 -1.742 -6.521 1.00 93.06 84 GLN A O 1
ATOM 665 N N . ILE A 1 85 ? 3.776 -2.376 -7.051 1.00 94.38 85 ILE A N 1
ATOM 666 C CA . ILE A 1 85 ? 4.237 -3.547 -7.805 1.00 94.38 85 ILE A CA 1
ATOM 667 C C . ILE A 1 85 ? 5.045 -3.160 -9.051 1.00 94.38 85 ILE A C 1
ATOM 669 O O . ILE A 1 85 ? 5.900 -3.934 -9.477 1.00 94.38 85 ILE A O 1
ATOM 673 N N . LEU A 1 86 ? 4.851 -1.949 -9.592 1.00 96.12 86 LEU A N 1
ATOM 674 C CA . LEU A 1 86 ? 5.657 -1.450 -10.709 1.00 96.12 86 LEU A CA 1
ATOM 675 C C . LEU A 1 86 ? 7.139 -1.374 -10.334 1.00 96.12 86 LEU A C 1
ATOM 677 O O . LEU A 1 86 ? 7.978 -1.682 -11.171 1.00 96.12 86 LEU A O 1
ATOM 681 N N . ASP A 1 87 ? 7.467 -1.036 -9.083 1.00 95.06 87 ASP A N 1
ATOM 682 C CA . ASP A 1 87 ? 8.857 -0.955 -8.614 1.00 95.06 87 ASP A CA 1
ATOM 683 C C . ASP A 1 87 ? 9.507 -2.341 -8.558 1.00 95.06 87 ASP A C 1
ATOM 685 O O . ASP A 1 87 ? 10.685 -2.509 -8.884 1.00 95.06 87 ASP A O 1
ATOM 689 N N . VAL A 1 88 ? 8.714 -3.349 -8.180 1.00 94.25 88 VAL A N 1
ATOM 690 C CA . VAL A 1 88 ? 9.135 -4.753 -8.168 1.00 94.25 88 VAL A CA 1
ATOM 691 C C . VAL A 1 88 ? 9.383 -5.234 -9.594 1.00 94.25 88 VAL A C 1
ATOM 693 O O . VAL A 1 88 ? 10.431 -5.813 -9.869 1.00 94.25 88 VAL A O 1
ATOM 696 N N . TRP A 1 89 ? 8.464 -4.966 -10.522 1.00 95.31 89 TRP A N 1
ATOM 697 C CA . TRP A 1 89 ? 8.634 -5.353 -11.925 1.00 95.31 89 TRP A CA 1
ATOM 698 C C . TRP A 1 89 ? 9.766 -4.586 -12.612 1.00 95.31 89 TRP A C 1
ATOM 700 O O . TRP A 1 89 ? 10.503 -5.171 -13.401 1.00 95.31 89 TRP A O 1
ATOM 710 N N . ALA A 1 90 ? 9.976 -3.314 -12.266 1.00 95.94 90 ALA A N 1
ATOM 711 C CA . ALA A 1 90 ? 11.067 -2.503 -12.801 1.00 95.94 90 ALA A CA 1
ATOM 712 C C . ALA A 1 90 ? 12.457 -3.032 -12.411 1.00 95.94 90 ALA A C 1
ATOM 714 O O . ALA A 1 90 ? 13.429 -2.809 -13.127 1.00 95.94 90 ALA A O 1
ATOM 715 N N . ALA A 1 91 ? 12.569 -3.766 -11.298 1.00 95.56 91 ALA A N 1
ATOM 716 C CA . ALA A 1 91 ? 13.805 -4.449 -10.916 1.00 95.56 91 ALA A CA 1
ATOM 717 C C . ALA A 1 91 ? 14.106 -5.699 -11.770 1.00 95.56 91 ALA A C 1
ATOM 719 O O . ALA A 1 91 ? 15.189 -6.276 -11.650 1.00 95.56 91 ALA A O 1
ATOM 720 N N . HIS A 1 92 ? 13.165 -6.124 -12.618 1.00 94.56 92 HIS A N 1
ATOM 721 C CA . HIS A 1 92 ? 13.243 -7.340 -13.422 1.00 94.56 92 HIS A CA 1
ATOM 722 C C . HIS A 1 92 ? 12.859 -7.058 -14.890 1.00 94.56 92 HIS A C 1
ATOM 724 O O . HIS A 1 92 ? 11.786 -7.474 -15.343 1.00 94.56 92 HIS A O 1
ATOM 730 N N . PRO A 1 93 ? 13.735 -6.383 -15.661 1.00 92.12 93 PRO A N 1
ATOM 731 C CA . PRO A 1 93 ? 13.378 -5.783 -16.948 1.00 92.12 93 PRO A CA 1
ATOM 732 C C . PRO A 1 93 ? 12.948 -6.782 -18.019 1.00 92.12 93 PRO A C 1
ATOM 734 O O . PRO A 1 93 ? 12.117 -6.484 -18.865 1.00 92.12 93 PRO A O 1
ATOM 737 N N . TYR A 1 94 ? 13.419 -8.020 -17.944 1.00 91.94 94 TYR A N 1
ATOM 738 C CA . TYR A 1 94 ? 13.097 -9.041 -18.942 1.00 91.94 94 TYR A CA 1
ATOM 739 C C . TYR A 1 94 ? 11.836 -9.854 -18.615 1.00 91.94 94 TYR A C 1
ATOM 741 O O . TYR A 1 94 ? 11.601 -10.902 -19.215 1.00 91.94 94 TYR A O 1
ATOM 749 N N . THR A 1 95 ? 11.030 -9.407 -17.648 1.00 91.50 95 THR A N 1
ATOM 750 C CA . THR A 1 95 ? 9.773 -10.075 -17.288 1.00 91.50 95 THR A CA 1
ATOM 751 C C . THR A 1 95 ? 8.595 -9.559 -18.122 1.00 91.50 95 THR A C 1
ATOM 753 O O . THR A 1 95 ? 8.522 -8.368 -18.435 1.00 91.50 95 THR A O 1
ATOM 756 N N . PRO A 1 96 ? 7.619 -10.420 -18.467 1.00 92.88 96 PRO A N 1
ATOM 757 C CA . PRO A 1 96 ? 6.457 -10.020 -19.261 1.00 92.88 96 PRO A CA 1
ATOM 758 C C . PRO A 1 96 ? 5.358 -9.351 -18.416 1.00 92.88 96 PRO A C 1
ATOM 760 O O . PRO A 1 96 ? 4.221 -9.238 -18.872 1.00 92.88 96 PRO A O 1
ATOM 763 N N . GLU A 1 97 ? 5.643 -8.954 -17.174 1.00 93.75 97 GLU A N 1
ATOM 764 C CA . GLU A 1 97 ? 4.619 -8.557 -16.200 1.00 93.75 97 GLU A CA 1
ATOM 765 C C . GLU A 1 97 ? 3.851 -7.301 -16.633 1.00 93.75 97 GLU A C 1
ATOM 767 O O . GLU A 1 97 ? 2.621 -7.272 -16.558 1.00 93.75 97 GLU A O 1
ATOM 772 N N . PHE A 1 98 ? 4.539 -6.301 -17.198 1.00 91.69 98 PHE A N 1
ATOM 773 C CA . PHE A 1 98 ? 3.899 -5.096 -17.742 1.00 91.69 98 PHE A CA 1
ATOM 774 C C . PHE A 1 98 ? 2.935 -5.420 -18.893 1.00 91.69 98 PHE A C 1
ATOM 776 O O . PHE A 1 98 ? 1.788 -4.971 -18.897 1.00 91.69 98 PHE A O 1
ATOM 783 N N . GLU A 1 99 ? 3.333 -6.270 -19.837 1.00 93.31 99 GLU A N 1
ATOM 784 C CA . GLU A 1 99 ? 2.457 -6.686 -20.940 1.00 93.31 99 GLU A CA 1
ATOM 785 C C . GLU A 1 99 ? 1.289 -7.543 -20.437 1.00 93.31 99 GLU A C 1
ATOM 787 O O . GLU A 1 99 ? 0.145 -7.388 -20.870 1.00 93.31 99 GLU A O 1
ATOM 792 N N . THR A 1 100 ? 1.556 -8.419 -19.471 1.00 95.62 100 THR A N 1
ATOM 793 C CA . THR A 1 100 ? 0.568 -9.342 -18.908 1.00 95.62 100 THR A CA 1
ATOM 794 C C . THR A 1 100 ? -0.507 -8.599 -18.117 1.00 95.62 100 THR A C 1
ATOM 796 O O . THR A 1 100 ? -1.706 -8.830 -18.324 1.00 95.62 100 THR A O 1
ATOM 799 N N . HIS A 1 101 ? -0.095 -7.687 -17.234 1.00 95.81 101 HIS A N 1
ATOM 800 C CA . HIS A 1 101 ? -0.967 -7.047 -16.251 1.00 95.81 101 HIS A CA 1
ATOM 801 C C . HIS A 1 101 ? -1.359 -5.610 -16.589 1.00 95.81 101 HIS A C 1
ATOM 803 O O . HIS A 1 101 ? -2.449 -5.211 -16.192 1.00 95.81 101 HIS A O 1
ATOM 809 N N . ALA A 1 102 ? -0.545 -4.852 -17.326 1.00 94.12 102 ALA A N 1
ATOM 810 C CA . ALA A 1 102 ? -0.917 -3.524 -17.819 1.00 94.12 102 ALA A CA 1
ATOM 811 C C . ALA A 1 102 ? -1.367 -3.559 -19.291 1.00 94.12 102 ALA A C 1
ATOM 813 O O . ALA A 1 102 ? -2.114 -2.689 -19.725 1.00 94.12 102 ALA A O 1
ATOM 814 N N . GLY A 1 103 ? -0.968 -4.570 -20.073 1.00 95.12 103 GLY A N 1
ATOM 815 C CA . GLY A 1 103 ? -1.208 -4.577 -21.522 1.00 95.12 103 GLY A CA 1
ATOM 816 C C . GLY A 1 103 ? -0.350 -3.559 -22.278 1.00 95.12 103 GLY A C 1
ATOM 817 O O . GLY A 1 103 ? -0.637 -3.267 -23.436 1.00 95.12 103 GLY A O 1
ATOM 818 N N . ILE A 1 104 ? 0.674 -3.014 -21.618 1.00 94.50 104 ILE A N 1
ATOM 819 C CA . ILE A 1 104 ? 1.572 -1.994 -22.151 1.00 94.50 104 ILE A CA 1
ATOM 820 C C . ILE A 1 104 ? 2.944 -2.635 -22.320 1.00 94.50 104 ILE A C 1
ATOM 822 O O . ILE A 1 104 ? 3.490 -3.215 -21.381 1.00 94.50 104 ILE A O 1
ATOM 826 N N . ARG A 1 105 ? 3.480 -2.539 -23.538 1.00 93.81 105 ARG A N 1
ATOM 827 C CA . ARG A 1 105 ? 4.819 -3.025 -23.868 1.00 93.81 105 ARG A CA 1
ATOM 828 C C . ARG A 1 105 ? 5.873 -2.079 -23.303 1.00 93.81 105 ARG A C 1
ATOM 830 O O . ARG A 1 105 ? 5.721 -0.861 -23.380 1.00 93.81 105 ARG A O 1
ATOM 837 N N . GLN A 1 106 ? 6.932 -2.663 -22.751 1.00 93.00 106 GLN A N 1
ATOM 838 C CA . GLN A 1 106 ? 8.106 -1.923 -22.297 1.00 93.00 106 GLN A CA 1
ATOM 839 C C . GLN A 1 106 ? 8.794 -1.211 -23.479 1.00 93.00 106 GLN A C 1
ATOM 841 O O . GLN A 1 106 ? 8.697 -1.691 -24.615 1.00 93.00 106 GLN A O 1
ATOM 846 N N . PRO A 1 107 ? 9.486 -0.081 -23.254 1.00 94.06 107 PRO A N 1
ATOM 847 C CA . PRO A 1 107 ? 10.175 0.629 -24.327 1.00 94.06 107 PRO A CA 1
ATOM 848 C C . PRO A 1 107 ? 11.338 -0.200 -24.891 1.00 94.06 107 PRO A C 1
ATOM 850 O O . PRO A 1 107 ? 12.033 -0.892 -24.150 1.00 94.06 107 PRO A O 1
ATOM 853 N N . GLU A 1 108 ? 11.588 -0.087 -26.202 1.00 93.50 108 GLU A N 1
ATOM 854 C CA . GLU A 1 108 ? 12.685 -0.810 -26.878 1.00 93.50 108 GLU A CA 1
ATOM 855 C C . GLU A 1 108 ? 14.060 -0.498 -26.260 1.00 93.50 108 GLU A C 1
ATOM 857 O O . GLU A 1 108 ? 14.924 -1.365 -26.201 1.00 93.50 108 GLU A O 1
ATOM 862 N N . THR A 1 109 ? 14.228 0.699 -25.685 1.00 93.44 109 THR A N 1
ATOM 863 C CA . THR A 1 109 ? 15.465 1.120 -25.007 1.00 93.44 109 THR A CA 1
ATOM 864 C C . THR A 1 109 ? 15.870 0.214 -23.843 1.00 93.44 109 THR A C 1
ATOM 866 O O . THR A 1 109 ? 17.057 0.118 -23.547 1.00 93.44 109 THR A O 1
ATOM 869 N N . VAL A 1 110 ? 14.920 -0.482 -23.205 1.00 92.94 110 VAL A N 1
ATOM 870 C CA . VAL A 1 110 ? 15.211 -1.471 -22.151 1.00 92.94 110 VAL A CA 1
ATOM 871 C C . VAL A 1 110 ? 15.847 -2.733 -22.737 1.00 92.94 110 VAL A C 1
ATOM 873 O O . VAL A 1 110 ? 16.727 -3.320 -22.112 1.00 92.94 110 VAL A O 1
ATOM 876 N N . PHE A 1 111 ? 15.436 -3.145 -23.940 1.00 92.44 111 PHE A N 1
ATOM 877 C CA . PHE A 1 111 ? 15.988 -4.317 -24.629 1.00 92.44 111 PHE A CA 1
ATOM 878 C C . PHE A 1 111 ? 17.305 -4.009 -25.352 1.00 92.44 111 PHE A C 1
ATOM 880 O O . PHE A 1 111 ? 18.142 -4.899 -25.491 1.00 92.44 111 PHE A O 1
ATOM 887 N N . ASP A 1 112 ? 17.500 -2.755 -25.765 1.00 94.69 112 ASP A N 1
ATOM 888 C CA . ASP A 1 112 ? 18.729 -2.265 -26.401 1.00 94.69 112 ASP A CA 1
ATOM 889 C C . ASP A 1 112 ? 19.835 -1.898 -25.391 1.00 94.69 112 ASP A C 1
ATOM 891 O O . ASP A 1 112 ? 20.948 -1.533 -25.784 1.00 94.69 112 ASP A O 1
ATOM 895 N N . ALA A 1 113 ? 19.546 -1.965 -24.088 1.00 95.12 113 ALA A N 1
ATOM 896 C CA . ALA A 1 113 ? 20.491 -1.607 -23.041 1.00 95.12 113 ALA A CA 1
ATOM 897 C C . ALA A 1 113 ? 21.751 -2.505 -23.075 1.00 95.12 113 ALA A C 1
ATOM 899 O O . ALA A 1 113 ? 21.653 -3.719 -23.272 1.00 95.12 113 ALA A O 1
ATOM 900 N N . PRO A 1 114 ? 22.952 -1.937 -22.849 1.00 95.62 114 PRO A N 1
ATOM 901 C CA . PRO A 1 114 ? 24.214 -2.675 -22.944 1.00 95.62 114 PRO A CA 1
ATOM 902 C C . PRO A 1 114 ? 24.391 -3.735 -21.845 1.00 95.62 114 PRO A C 1
ATOM 904 O O . PRO A 1 114 ? 25.147 -4.691 -22.028 1.00 95.62 114 PRO A O 1
ATOM 907 N N . ASP A 1 115 ? 23.715 -3.570 -20.708 1.00 96.38 115 ASP A N 1
ATOM 908 C CA . ASP A 1 115 ? 23.766 -4.472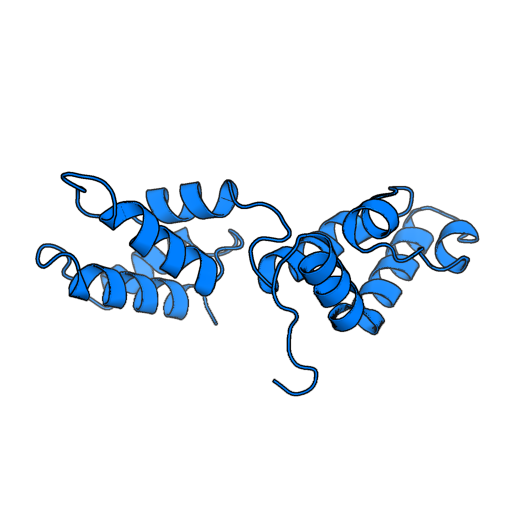 -19.564 1.00 96.38 115 ASP A CA 1
ATOM 909 C C . ASP A 1 115 ? 22.473 -4.412 -18.729 1.00 96.38 115 ASP A C 1
ATOM 911 O O . ASP A 1 115 ? 21.595 -3.571 -18.932 1.00 96.38 115 ASP A O 1
ATOM 915 N N . HIS A 1 116 ? 22.347 -5.350 -17.784 1.00 94.69 116 HIS A N 1
ATOM 916 C CA . HIS A 1 116 ? 21.173 -5.475 -16.915 1.00 94.69 116 HIS A CA 1
ATOM 917 C C . HIS A 1 116 ? 20.965 -4.258 -16.002 1.00 94.69 116 HIS A C 1
ATOM 919 O O . HIS A 1 116 ? 19.824 -3.917 -15.707 1.00 94.69 116 HIS A O 1
ATOM 925 N N . GLU A 1 117 ? 22.036 -3.628 -15.519 1.00 97.12 117 GLU A N 1
ATOM 926 C CA . GLU A 1 117 ? 21.931 -2.476 -14.617 1.00 97.12 117 GLU A CA 1
ATOM 927 C C . GLU A 1 117 ? 21.333 -1.281 -15.360 1.00 97.12 117 GLU A C 1
ATOM 929 O O . GLU A 1 117 ? 20.327 -0.724 -14.921 1.00 97.12 117 GLU A O 1
ATOM 934 N N . THR A 1 118 ? 21.845 -1.007 -16.558 1.00 96.94 118 THR A N 1
ATOM 935 C CA . THR A 1 118 ? 21.313 0.017 -17.457 1.00 96.94 118 THR A CA 1
ATOM 936 C C . THR A 1 118 ? 19.860 -0.279 -17.840 1.00 96.94 118 THR A C 1
ATOM 938 O O . THR A 1 118 ? 19.027 0.621 -17.813 1.00 96.94 118 THR A O 1
ATOM 941 N N . ALA A 1 119 ? 19.510 -1.540 -18.128 1.00 96.94 119 ALA A N 1
ATOM 942 C CA . ALA A 1 119 ? 18.127 -1.928 -18.428 1.00 96.94 119 ALA A CA 1
ATOM 943 C C . ALA A 1 119 ? 17.165 -1.647 -17.255 1.00 96.94 119 ALA A C 1
ATOM 945 O O . ALA A 1 119 ? 16.051 -1.165 -17.465 1.00 96.94 119 ALA A O 1
ATOM 946 N N . VAL A 1 120 ? 17.589 -1.927 -16.015 1.00 97.31 120 VAL A N 1
ATOM 947 C CA . VAL A 1 120 ? 16.813 -1.626 -14.799 1.00 97.31 120 VAL A CA 1
ATOM 948 C C . VAL A 1 120 ? 16.639 -0.119 -14.619 1.00 97.31 120 VAL A C 1
ATOM 950 O O . VAL A 1 120 ? 15.545 0.331 -14.283 1.00 97.31 120 VAL A O 1
ATOM 953 N N . GLU A 1 121 ? 17.692 0.671 -14.821 1.00 97.12 121 GLU A N 1
ATOM 954 C CA . GLU A 1 121 ? 17.628 2.133 -14.708 1.00 97.12 121 GLU A CA 1
ATOM 955 C C . GLU A 1 121 ? 16.693 2.749 -15.754 1.00 97.12 121 GLU A C 1
ATOM 957 O O . GLU A 1 121 ? 15.820 3.553 -15.412 1.00 97.12 121 GLU A O 1
ATOM 962 N N . GLU A 1 122 ? 16.821 2.316 -17.008 1.00 96.50 122 GLU A N 1
ATOM 963 C CA . GLU A 1 122 ? 15.947 2.696 -18.117 1.00 96.50 122 GLU A CA 1
ATOM 964 C C . GLU A 1 122 ? 14.481 2.376 -17.814 1.00 96.50 122 GLU A C 1
ATOM 966 O O . GLU A 1 122 ? 13.603 3.234 -17.962 1.00 96.50 122 GLU A O 1
ATOM 971 N N . LEU A 1 123 ? 14.214 1.163 -17.322 1.00 96.81 123 LEU A N 1
ATOM 972 C CA . LEU A 1 123 ? 12.860 0.732 -17.008 1.00 96.81 123 LEU A CA 1
ATOM 973 C C . LEU A 1 123 ? 12.278 1.476 -15.804 1.00 96.81 123 LEU A C 1
ATOM 975 O O . LEU A 1 123 ? 11.116 1.871 -15.849 1.00 96.81 123 LEU A O 1
ATOM 979 N N . ARG A 1 124 ? 13.062 1.711 -14.745 1.00 97.25 124 ARG A N 1
ATOM 980 C CA . ARG A 1 124 ? 12.628 2.507 -13.582 1.00 97.25 124 ARG A CA 1
ATOM 981 C C . ARG A 1 124 ? 12.255 3.925 -13.985 1.00 97.25 124 ARG A C 1
ATOM 983 O O . ARG A 1 124 ? 11.187 4.395 -13.605 1.00 97.25 124 ARG A O 1
ATOM 990 N N . ARG A 1 125 ? 13.084 4.573 -14.808 1.00 97.00 125 ARG A N 1
ATOM 991 C CA . ARG A 1 125 ? 12.782 5.904 -15.345 1.00 97.00 125 ARG A CA 1
ATOM 992 C C . ARG A 1 125 ? 11.477 5.897 -16.137 1.00 97.00 125 ARG A C 1
ATOM 994 O O . ARG A 1 125 ? 10.617 6.738 -15.897 1.00 97.00 125 ARG A O 1
ATOM 1001 N N . TRP A 1 126 ? 11.307 4.933 -17.042 1.00 96.75 126 TRP A N 1
ATOM 1002 C CA . TRP A 1 126 ? 10.070 4.805 -17.810 1.00 96.75 126 TRP A CA 1
ATOM 1003 C C . TRP A 1 126 ? 8.853 4.568 -16.907 1.00 96.75 126 TRP A C 1
ATOM 1005 O O . TRP A 1 126 ? 7.809 5.187 -17.116 1.00 96.75 126 TRP A O 1
ATOM 1015 N N . VAL A 1 127 ? 8.980 3.721 -15.882 1.00 97.06 127 VAL A N 1
ATOM 1016 C CA . VAL A 1 127 ? 7.924 3.506 -14.888 1.00 97.06 127 VAL A CA 1
ATOM 1017 C C . VAL A 1 127 ? 7.574 4.805 -14.177 1.00 97.06 127 VAL A C 1
ATOM 1019 O O . VAL A 1 127 ? 6.392 5.097 -14.053 1.00 97.06 127 VAL A O 1
ATOM 1022 N N . ASP A 1 128 ? 8.550 5.601 -13.747 1.00 96.62 128 ASP A N 1
ATOM 1023 C CA . ASP A 1 128 ? 8.289 6.865 -13.053 1.00 96.62 128 ASP A CA 1
ATOM 1024 C C . ASP A 1 128 ? 7.570 7.883 -13.946 1.00 96.62 128 ASP A C 1
ATOM 1026 O O . ASP A 1 128 ? 6.603 8.512 -13.513 1.00 96.62 128 ASP A O 1
ATOM 1030 N N . GLU A 1 129 ? 7.974 7.992 -15.212 1.00 96.31 129 GLU A N 1
ATOM 1031 C CA . GLU A 1 129 ? 7.343 8.875 -16.201 1.00 96.31 129 GLU A CA 1
ATOM 1032 C C . GLU A 1 129 ? 5.909 8.446 -16.551 1.00 96.31 129 GLU A C 1
ATOM 1034 O O . GLU A 1 129 ? 5.051 9.289 -16.816 1.00 96.31 129 GLU A O 1
ATOM 1039 N N . ASN A 1 130 ? 5.633 7.139 -16.521 1.00 96.19 130 ASN A N 1
ATOM 1040 C CA . ASN A 1 130 ? 4.361 6.556 -16.955 1.00 96.19 130 ASN A CA 1
ATOM 1041 C C . ASN A 1 130 ? 3.537 5.983 -15.791 1.00 96.19 130 ASN A C 1
ATOM 1043 O O . ASN A 1 130 ? 2.526 5.315 -16.017 1.00 96.19 130 ASN A O 1
ATOM 1047 N N . ARG A 1 131 ? 3.925 6.251 -14.536 1.00 95.81 131 ARG A N 1
ATOM 1048 C CA . ARG A 1 131 ? 3.402 5.563 -13.342 1.00 95.81 131 ARG A CA 1
ATOM 1049 C C . ARG A 1 131 ? 1.886 5.606 -13.253 1.00 95.81 131 ARG A C 1
ATOM 1051 O O . ARG A 1 131 ? 1.248 4.588 -12.993 1.00 95.81 131 ARG A O 1
ATOM 1058 N N . TRP A 1 132 ? 1.303 6.778 -13.496 1.00 95.38 132 TRP A N 1
ATOM 1059 C CA . TRP A 1 132 ? -0.147 6.967 -13.472 1.00 95.38 132 TRP A CA 1
ATOM 1060 C C . TRP A 1 132 ? -0.855 6.132 -14.547 1.00 95.38 132 TRP A C 1
ATOM 1062 O O . TRP A 1 132 ? -1.851 5.470 -14.255 1.00 95.38 132 TRP A O 1
ATOM 1072 N N . GLU A 1 133 ? -0.332 6.125 -15.775 1.00 95.81 133 GLU A N 1
ATOM 1073 C CA . GLU A 1 133 ? -0.909 5.367 -16.890 1.00 95.81 133 GLU A CA 1
ATOM 1074 C C . GLU A 1 133 ? -0.802 3.861 -16.648 1.00 95.81 133 GLU A C 1
ATOM 1076 O O . GLU A 1 133 ? -1.800 3.152 -16.769 1.00 95.81 133 GLU A O 1
ATOM 1081 N N . LEU A 1 134 ? 0.367 3.386 -16.214 1.00 96.38 134 LEU A N 1
ATOM 1082 C CA . LEU A 1 134 ? 0.609 1.981 -15.890 1.00 96.38 134 LEU A CA 1
ATOM 1083 C C . LEU A 1 134 ? -0.298 1.502 -14.756 1.00 96.38 134 LEU A C 1
ATOM 1085 O O . LEU A 1 134 ? -0.947 0.463 -14.881 1.00 96.38 134 LEU A O 1
ATOM 1089 N N . THR A 1 135 ? -0.412 2.287 -13.683 1.00 96.56 135 THR A N 1
ATOM 1090 C CA . THR A 1 135 ? -1.296 1.972 -12.552 1.00 96.56 135 THR A CA 1
ATOM 1091 C C . THR A 1 135 ? -2.751 1.869 -13.016 1.00 96.56 135 THR A C 1
ATOM 1093 O O . THR A 1 135 ? -3.441 0.896 -12.710 1.00 96.56 135 THR A O 1
ATOM 1096 N N . ASN A 1 136 ? -3.221 2.826 -13.820 1.00 95.75 136 ASN A N 1
ATOM 1097 C CA . ASN A 1 136 ? -4.581 2.811 -14.355 1.00 95.75 136 ASN A CA 1
ATOM 1098 C C . ASN A 1 136 ? -4.852 1.661 -15.316 1.00 95.75 136 ASN A C 1
ATOM 1100 O O . ASN A 1 136 ? -5.942 1.079 -15.284 1.00 95.75 136 ASN A O 1
ATOM 1104 N N . ALA A 1 137 ? -3.879 1.325 -16.156 1.00 95.94 137 ALA A N 1
ATOM 1105 C CA . ALA A 1 137 ? -3.969 0.200 -17.066 1.00 95.94 137 ALA A CA 1
ATOM 1106 C C . ALA A 1 137 ? -4.088 -1.120 -16.289 1.00 95.94 137 ALA A C 1
ATOM 1108 O O . ALA A 1 137 ? -4.980 -1.917 -16.587 1.00 95.94 137 ALA A O 1
ATOM 1109 N N . ILE A 1 138 ? -3.282 -1.303 -15.234 1.00 96.38 138 ILE A N 1
ATOM 1110 C CA . ILE A 1 138 ? -3.371 -2.455 -14.324 1.00 96.38 138 ILE A CA 1
ATOM 1111 C C . ILE A 1 138 ? -4.760 -2.533 -13.690 1.00 96.38 138 ILE A C 1
ATOM 1113 O O . ILE A 1 138 ? -5.444 -3.549 -13.825 1.00 96.38 138 ILE A O 1
ATOM 1117 N N . LEU A 1 139 ? -5.213 -1.464 -13.032 1.00 95.56 139 LEU A N 1
ATOM 1118 C CA . LEU A 1 139 ? -6.514 -1.446 -12.360 1.00 95.56 139 LEU A CA 1
ATOM 1119 C C . LEU A 1 139 ? -7.650 -1.786 -13.333 1.00 95.56 139 LEU A C 1
ATOM 1121 O O . LEU A 1 139 ? -8.423 -2.715 -13.086 1.00 95.56 139 LEU A O 1
ATOM 1125 N N . THR A 1 140 ? -7.700 -1.100 -14.476 1.00 94.69 140 THR A N 1
ATOM 1126 C CA . THR A 1 140 ? -8.754 -1.279 -15.484 1.00 94.69 140 THR A CA 1
ATOM 1127 C C . THR A 1 140 ? -8.767 -2.704 -16.032 1.00 94.69 140 THR A C 1
ATOM 1129 O O . THR A 1 140 ? -9.830 -3.321 -16.130 1.00 94.69 140 THR A O 1
ATOM 1132 N N . ARG A 1 141 ? -7.594 -3.267 -16.349 1.00 95.12 141 ARG A N 1
ATOM 1133 C CA . ARG A 1 141 ? -7.475 -4.630 -16.886 1.00 95.12 141 ARG A CA 1
ATOM 1134 C C . ARG A 1 141 ? -7.977 -5.688 -15.905 1.00 95.12 141 ARG A C 1
ATOM 1136 O O . ARG A 1 141 ? -8.545 -6.690 -16.334 1.00 95.12 141 ARG A O 1
ATOM 1143 N N . HIS A 1 142 ? -7.824 -5.453 -14.604 1.00 94.44 142 HIS A N 1
ATOM 1144 C CA . HIS A 1 142 ? -8.311 -6.344 -13.546 1.00 94.44 142 HIS A CA 1
ATOM 1145 C C . HIS A 1 142 ? -9.709 -5.977 -13.020 1.00 94.44 142 HIS A C 1
ATOM 1147 O O . HIS A 1 142 ? -10.121 -6.466 -11.965 1.00 94.44 142 HIS A O 1
ATOM 1153 N N . GLY A 1 143 ? -10.459 -5.145 -13.752 1.00 92.19 143 GLY A N 1
ATOM 1154 C CA . GLY A 1 143 ? -11.851 -4.800 -13.445 1.00 92.19 143 GLY A CA 1
ATOM 1155 C C . GLY A 1 143 ? -12.025 -3.837 -12.268 1.00 92.19 143 GLY A C 1
ATOM 1156 O O . GLY A 1 143 ? -13.102 -3.792 -11.671 1.00 92.19 143 GLY A O 1
ATOM 1157 N N . ARG A 1 144 ? -10.981 -3.085 -11.905 1.00 89.50 144 ARG A N 1
ATOM 1158 C CA . ARG A 1 144 ? -11.032 -2.032 -10.885 1.00 89.50 144 ARG A CA 1
ATOM 1159 C C . ARG A 1 144 ? -11.271 -0.662 -11.525 1.00 89.50 144 ARG A C 1
ATOM 1161 O O . ARG A 1 144 ? -10.838 -0.434 -12.655 1.00 89.50 144 ARG A O 1
ATOM 1168 N N . PRO A 1 145 ? -11.952 0.258 -10.820 1.00 87.00 145 PRO A N 1
ATOM 1169 C CA . PRO A 1 145 ? -12.067 1.635 -11.281 1.00 87.00 145 PRO A CA 1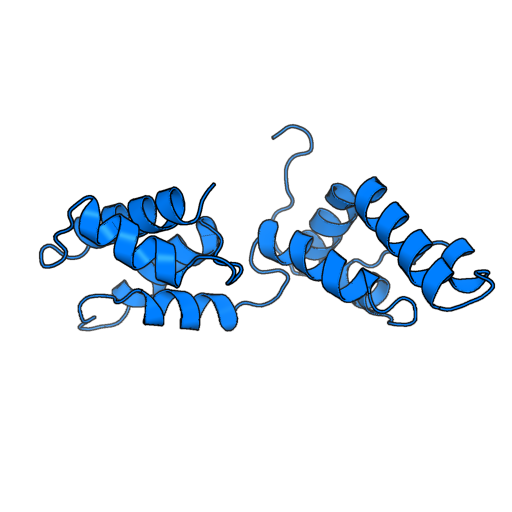
ATOM 1170 C C . PRO A 1 145 ? -10.678 2.281 -11.359 1.00 87.00 145 PRO A C 1
ATOM 1172 O O . PRO A 1 145 ? -9.846 2.085 -10.475 1.00 87.00 145 PRO A O 1
ATOM 1175 N N . GLY A 1 146 ? -10.436 3.043 -12.425 1.00 83.06 146 GLY A N 1
ATOM 1176 C CA . GLY A 1 146 ? -9.213 3.826 -12.577 1.00 83.06 146 GLY A CA 1
ATOM 1177 C C . GLY A 1 146 ? -9.186 5.064 -11.674 1.00 83.06 146 GLY A C 1
ATOM 1178 O O . GLY A 1 146 ? -10.216 5.550 -11.204 1.00 83.06 146 GLY A O 1
ATOM 1179 N N . ILE A 1 147 ? -7.986 5.594 -11.482 1.00 86.19 147 ILE A N 1
ATOM 1180 C CA . ILE A 1 147 ? -7.667 6.830 -10.777 1.00 86.19 147 ILE A CA 1
ATOM 1181 C C . ILE A 1 147 ? -7.969 8.027 -11.697 1.00 86.19 147 ILE A C 1
ATOM 1183 O O . ILE A 1 147 ? -7.468 8.075 -12.828 1.00 86.19 147 ILE A O 1
ATOM 1187 N N . PRO A 1 148 ? -8.739 9.031 -11.240 1.00 83.31 148 PRO A N 1
ATOM 1188 C CA . PRO A 1 148 ? -8.936 10.276 -11.976 1.00 83.31 148 PRO A CA 1
ATOM 1189 C C . PRO A 1 148 ? -7.604 10.983 -12.266 1.00 83.31 148 PRO A C 1
ATOM 1191 O O . PRO A 1 148 ? -6.701 10.999 -11.438 1.00 83.31 148 PRO A O 1
ATOM 1194 N N . LYS A 1 149 ? -7.485 11.625 -13.433 1.00 71.69 149 LYS A N 1
ATOM 1195 C CA . LYS A 1 149 ? -6.240 12.286 -13.879 1.00 71.69 149 LYS A CA 1
ATOM 1196 C C . LYS A 1 149 ? -5.856 13.543 -13.070 1.00 71.69 149 LYS A C 1
ATOM 1198 O O . LYS A 1 149 ? -4.749 14.035 -13.230 1.00 71.69 149 LYS A O 1
ATOM 1203 N N . ASN A 1 150 ? -6.753 14.044 -12.214 1.00 61.47 150 ASN A N 1
ATOM 1204 C CA . ASN A 1 150 ? -6.621 15.320 -11.493 1.00 61.47 150 ASN A CA 1
ATOM 1205 C C . ASN A 1 150 ? -6.968 15.210 -9.988 1.00 61.47 150 ASN A C 1
ATOM 1207 O O . ASN A 1 150 ? -7.505 16.168 -9.431 1.00 61.47 150 ASN A O 1
ATOM 1211 N N . ALA A 1 151 ? -6.782 14.037 -9.373 1.00 49.66 151 ALA A N 1
ATOM 1212 C CA . ALA A 1 151 ? -7.008 13.838 -7.936 1.00 49.66 151 ALA A CA 1
ATOM 1213 C C . ALA A 1 151 ? -5.766 14.204 -7.112 1.00 49.66 151 ALA A C 1
ATOM 1215 O O . ALA A 1 151 ? -4.649 13.913 -7.597 1.00 49.66 151 ALA A O 1
#

pLDDT: mean 94.34, std 5.87, range [49.66, 98.44]

Foldseek 3Di:
DALLVLLVLLLVLLCVLDVVRDDDSVRSVVLSVVCPPLLQDNVQLNVLSVVQSVDPPRDRDDSVSSSVSSVPDDCLPDLSSLLVVLLVVLLPLPDCCLCVQLVDDQDCCLVVAPDSVRSSVSSVVVCVVCVQSSSQSNNVSVPHHHDDPPD

Sequence (151 aa):
MTATETARAVLEKAALIDPRVTYSDATVDAWASIFDGRGIFPEDALDAVRAHYAKPRARRIMPGEIVDYCHHLRPWHSPEHASQILDVWAAHPYTPEFETHAGIRQPETVFDAPDHETAVEELRRWVDENRWELTNAILTRHGRPGIPKNA

Radius of gyration: 18.6 Å; Cα contacts (8 Å, |Δi|>4): 169; chains: 1; bounding box: 44×29×50 Å

Solvent-accessible surface area (backbone atoms only — not comparable to full-atom values): 8626 Å² total; per-residue (Å²): 132,52,43,50,56,38,30,41,56,39,52,54,56,42,33,77,75,37,83,84,49,80,82,52,71,73,49,26,51,57,41,10,67,68,38,51,95,64,84,70,48,58,69,54,42,48,45,32,53,51,62,50,64,69,38,87,87,52,71,88,88,53,68,67,60,33,54,54,47,52,73,71,53,58,54,61,71,45,70,65,41,30,45,54,47,48,61,60,49,24,72,41,66,92,56,64,56,49,44,74,49,35,68,45,77,77,63,67,68,40,77,68,35,94,44,70,67,55,11,24,53,49,36,41,52,52,43,66,78,37,39,70,59,48,26,31,31,26,20,45,71,72,75,36,83,61,75,70,98,84,118

Mean predicted aligned error: 4.13 Å